Protein AF-A6MZU7-F1 (afdb_monomer)

pLDDT: mean 83.55, std 14.12, range [49.28, 97.44]

Organism: Oryza sativa subsp. indica (NCBI:txid39946)

InterPro domains:
  IPR001806 Small GTPase [PF00071] (2-45)
  IPR001806 Small GTPase [PS51421] (1-77)
  IPR027417 P-loop containing nucleoside triphosphate hydrolase [G3DSA:3.40.50.300] (1-76)
  IPR027417 P-loop containing nucleoside triphosphate hydrolase [SSF52540] (2-57)
  IPR050227 Ras-related protein Rab [PTHR47977] (2-62)

Nearest PDB structures (foldseek):
  6whe-assembly1_A  TM=9.838E-01  e=5.827E-03  Homo sapiens
  4lhv-assembly1_A  TM=9.424E-01  e=8.492E-03  Homo sapiens
  2iez-assembly6_H  TM=9.492E-01  e=3.294E-02  Mus musculus
  2gjs-assembly2_B  TM=9.532E-01  e=1.019E-01  Homo sapiens
  3cbq-assembly1_A  TM=9.828E-01  e=1.185E-01  Homo sapiens

Mean predicted aligned error: 12.77 Å

Sequence (77 aa):
AENRVVSYEAGKALADEIGIPFLETSAKDATNVEKAFMTMAGEIKNRMASQPATNASKPATVQMRGQPVAQQSSCCS

Radius of gyration: 24.79 Å; Cα contacts (8 Å, |Δi|>4): 19; chains: 1; bounding box: 71×34×45 Å

Secondary structure (DSSP, 8-state):
-TT--S-HHHHHHHHHHTT------BTTTTBTHHHHHHHHHHHHHHHHHHS--------------------------

Structure (mmCIF, N/CA/C/O backbone):
data_AF-A6MZU7-F1
#
_entry.id   AF-A6MZU7-F1
#
loop_
_atom_site.group_PDB
_atom_site.id
_atom_site.type_symbol
_atom_site.label_atom_id
_atom_site.label_alt_id
_atom_site.label_comp_id
_atom_site.label_asym_id
_atom_site.label_entity_id
_atom_site.label_seq_id
_atom_site.pdbx_PDB_ins_code
_atom_site.Cartn_x
_atom_site.Cartn_y
_atom_site.Cartn_z
_atom_site.occupancy
_atom_site.B_iso_or_equiv
_atom_site.auth_seq_id
_atom_site.auth_comp_id
_atom_site.auth_asym_id
_atom_site.auth_atom_id
_atom_site.pdbx_PDB_model_num
ATOM 1 N N . ALA A 1 1 ? -16.641 -13.456 -2.817 1.00 59.00 1 ALA A N 1
ATOM 2 C CA . ALA A 1 1 ? -16.266 -13.074 -1.438 1.00 59.00 1 ALA A CA 1
ATOM 3 C C . ALA A 1 1 ? -16.259 -14.263 -0.465 1.00 59.00 1 ALA A C 1
ATOM 5 O O . ALA A 1 1 ? -15.999 -14.061 0.712 1.00 59.00 1 ALA A O 1
ATOM 6 N N . GLU A 1 2 ? -16.499 -15.496 -0.929 1.00 64.06 2 GLU A N 1
ATOM 7 C CA . GLU A 1 2 ? -16.883 -16.609 -0.043 1.00 64.06 2 GLU A CA 1
ATOM 8 C C . GLU A 1 2 ? -15.768 -17.175 0.847 1.00 64.06 2 GLU A C 1
ATOM 10 O O . GLU A 1 2 ? -16.067 -17.821 1.839 1.00 64.06 2 GLU A O 1
ATOM 15 N N . ASN A 1 3 ? -14.498 -16.859 0.571 1.00 86.25 3 ASN A N 1
ATOM 16 C CA . ASN A 1 3 ? -13.358 -17.291 1.395 1.00 86.25 3 ASN A CA 1
ATOM 17 C C . ASN A 1 3 ? -12.757 -16.160 2.242 1.00 86.25 3 ASN A C 1
ATOM 19 O O . ASN A 1 3 ? -11.622 -16.258 2.712 1.00 86.25 3 ASN A O 1
ATOM 23 N N . ARG A 1 4 ? -13.471 -15.042 2.398 1.00 89.88 4 ARG A N 1
ATOM 24 C CA . ARG A 1 4 ? -12.981 -13.917 3.191 1.00 89.88 4 ARG A CA 1
ATOM 25 C C . ARG A 1 4 ? -13.114 -14.239 4.680 1.00 89.88 4 ARG A C 1
ATOM 27 O O . ARG A 1 4 ? -14.206 -14.187 5.229 1.00 89.88 4 ARG A O 1
ATOM 34 N N . VAL A 1 5 ? -11.986 -14.529 5.323 1.00 95.19 5 VAL A N 1
ATOM 35 C CA . VAL A 1 5 ? -11.911 -14.853 6.762 1.00 95.19 5 VAL A CA 1
ATOM 36 C C . VAL A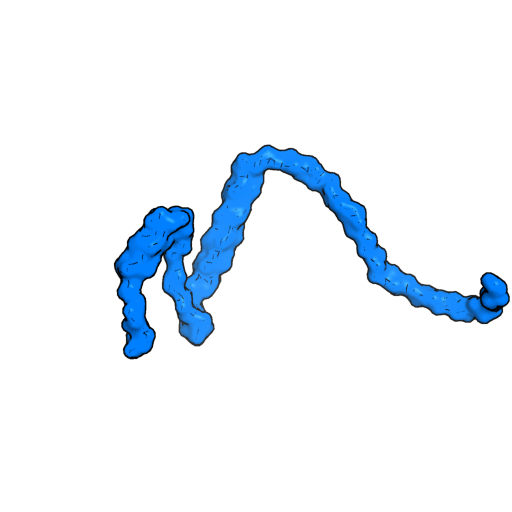 1 5 ? -11.539 -13.658 7.646 1.00 95.19 5 VAL A C 1
ATOM 38 O O . VAL A 1 5 ? -11.696 -13.720 8.859 1.00 95.19 5 VAL A O 1
ATOM 41 N N . VAL A 1 6 ? -11.073 -12.559 7.045 1.00 94.44 6 VAL A N 1
ATOM 42 C CA . VAL A 1 6 ? -10.718 -11.317 7.747 1.00 94.44 6 VAL A CA 1
ATOM 43 C C . VAL A 1 6 ? -11.661 -10.201 7.302 1.00 94.44 6 VAL A C 1
ATOM 45 O O . VAL A 1 6 ? -11.824 -9.950 6.102 1.00 94.44 6 VAL A O 1
ATOM 48 N N . SER A 1 7 ? -12.307 -9.530 8.258 1.00 95.88 7 SER A N 1
ATOM 49 C CA . SER A 1 7 ? -13.135 -8.357 7.962 1.00 95.88 7 SER A CA 1
ATOM 50 C C . SER A 1 7 ? -12.265 -7.153 7.604 1.00 95.88 7 SER A C 1
ATOM 52 O O . SER A 1 7 ? -11.073 -7.109 7.910 1.00 95.88 7 SER A O 1
ATOM 54 N N . TYR A 1 8 ? -12.848 -6.178 6.913 1.00 94.88 8 TYR A N 1
ATOM 55 C CA . TYR A 1 8 ? -12.104 -4.994 6.482 1.00 94.88 8 TYR A CA 1
ATOM 56 C C . TYR A 1 8 ? -11.645 -4.201 7.703 1.00 94.88 8 TYR A C 1
ATOM 58 O O . TYR A 1 8 ? -10.499 -3.775 7.792 1.00 94.88 8 TYR A O 1
ATOM 66 N N . GLU A 1 9 ? -12.543 -4.077 8.674 1.00 96.69 9 GLU A N 1
ATOM 67 C CA . GLU A 1 9 ? -12.359 -3.348 9.918 1.00 96.69 9 GLU A CA 1
ATOM 68 C C . GLU A 1 9 ? -11.230 -3.960 10.745 1.00 96.69 9 GLU A C 1
ATOM 70 O O . GLU A 1 9 ? -10.389 -3.224 11.248 1.00 96.69 9 GLU A O 1
ATOM 75 N N . ALA A 1 10 ? -11.161 -5.293 10.833 1.00 96.75 10 ALA A N 1
ATOM 76 C CA . ALA A 1 10 ? -10.101 -5.980 11.565 1.00 96.75 10 ALA A CA 1
ATOM 77 C C . ALA A 1 10 ? -8.727 -5.765 10.912 1.00 96.75 10 ALA A C 1
ATOM 79 O O . ALA A 1 10 ? -7.761 -5.431 11.596 1.00 96.75 10 ALA A O 1
ATOM 80 N N . GLY A 1 11 ? -8.640 -5.910 9.583 1.00 96.06 11 GLY A N 1
ATOM 81 C CA . GLY A 1 11 ? -7.399 -5.658 8.845 1.00 96.06 11 GLY A CA 1
ATOM 82 C C . GLY A 1 11 ? -6.950 -4.197 8.934 1.00 96.06 11 GLY A C 1
ATOM 83 O O . GLY A 1 11 ? -5.769 -3.921 9.147 1.00 96.06 11 GLY A O 1
ATOM 84 N N . LYS A 1 12 ? -7.900 -3.261 8.835 1.00 97.19 12 LYS A N 1
ATOM 85 C CA . LYS A 1 12 ? -7.638 -1.826 8.938 1.00 97.19 12 LYS A CA 1
ATOM 86 C C . LYS A 1 12 ? -7.196 -1.423 10.346 1.00 97.19 12 LYS A C 1
ATOM 88 O O . LYS A 1 12 ? -6.209 -0.705 10.465 1.00 97.19 12 LYS A O 1
ATOM 93 N N . ALA A 1 13 ? -7.862 -1.924 11.386 1.00 97.44 13 ALA A N 1
ATOM 94 C CA . ALA A 1 13 ? -7.503 -1.649 12.776 1.00 97.44 13 ALA A CA 1
ATOM 95 C C . ALA A 1 13 ? -6.073 -2.103 13.100 1.00 97.44 13 ALA A C 1
ATOM 97 O O . ALA A 1 13 ? -5.314 -1.337 13.684 1.00 97.44 13 ALA A O 1
ATOM 98 N N . LEU A 1 14 ? -5.679 -3.303 12.655 1.00 97.06 14 LEU A N 1
ATOM 99 C CA . LEU A 1 14 ? -4.312 -3.794 12.845 1.00 97.06 14 LEU A CA 1
ATOM 100 C C . LEU A 1 14 ? -3.285 -2.916 12.119 1.00 97.06 14 LEU A C 1
ATOM 102 O O . LEU A 1 14 ? -2.237 -2.603 12.673 1.00 97.06 14 LEU A O 1
ATOM 106 N N . ALA A 1 15 ? -3.575 -2.519 10.879 1.00 96.62 15 ALA A N 1
ATOM 107 C CA . ALA A 1 15 ? -2.683 -1.661 10.109 1.00 96.62 15 ALA A CA 1
ATOM 108 C C . ALA A 1 15 ? -2.510 -0.275 10.755 1.00 96.62 15 ALA A C 1
ATOM 110 O O . ALA A 1 15 ? -1.395 0.244 10.797 1.00 96.62 15 ALA A O 1
ATOM 111 N N . ASP A 1 16 ? -3.591 0.287 11.303 1.00 96.31 16 ASP A N 1
ATOM 112 C CA . ASP A 1 16 ? -3.560 1.546 12.049 1.00 96.31 16 ASP A CA 1
ATOM 113 C C . ASP A 1 16 ? -2.761 1.415 13.356 1.00 96.31 16 ASP A C 1
ATOM 115 O O . ASP A 1 16 ? -1.985 2.312 13.681 1.00 96.31 16 ASP A O 1
ATOM 119 N N . GLU A 1 17 ? -2.879 0.287 14.065 1.00 96.88 17 GLU A N 1
ATOM 120 C CA . GLU A 1 17 ? -2.112 -0.004 15.287 1.00 96.88 17 GLU A CA 1
ATOM 121 C C . GLU A 1 17 ? -0.599 -0.031 15.031 1.00 96.88 17 GLU A C 1
ATOM 123 O O . GLU A 1 17 ? 0.174 0.572 15.776 1.00 96.88 17 GLU A O 1
ATOM 128 N N . ILE A 1 18 ? -0.166 -0.695 13.957 1.00 96.81 18 ILE A N 1
ATOM 129 C CA . ILE A 1 18 ? 1.259 -0.809 13.603 1.00 96.81 18 ILE A CA 1
ATOM 130 C C . ILE A 1 18 ? 1.760 0.358 12.736 1.00 96.81 18 ILE A C 1
ATOM 132 O O . ILE A 1 18 ? 2.939 0.402 12.381 1.00 96.81 18 ILE A O 1
ATOM 136 N N . GLY A 1 19 ? 0.880 1.302 12.394 1.00 93.44 19 GLY A N 1
ATOM 137 C CA . GLY A 1 19 ? 1.213 2.509 11.642 1.00 93.44 19 GLY A CA 1
ATOM 138 C C . GLY A 1 19 ? 1.599 2.260 10.183 1.00 93.44 19 GLY A C 1
ATOM 139 O O . GLY A 1 19 ? 2.438 2.991 9.651 1.00 93.44 19 GLY A O 1
ATOM 140 N N . ILE A 1 20 ? 1.018 1.247 9.528 1.00 94.12 20 ILE A N 1
ATOM 141 C CA . ILE A 1 20 ? 1.226 0.989 8.095 1.00 94.12 20 ILE A CA 1
ATOM 142 C C . ILE A 1 20 ? -0.041 1.270 7.269 1.00 94.12 20 ILE A C 1
ATOM 144 O O . ILE A 1 20 ? -1.161 1.091 7.750 1.00 94.12 20 ILE A O 1
ATOM 148 N N . PRO A 1 21 ? 0.097 1.668 5.994 1.00 92.06 21 PRO A N 1
ATOM 149 C CA . PRO A 1 21 ? -1.038 1.789 5.084 1.00 92.06 21 PRO A CA 1
ATOM 150 C C . PRO A 1 21 ? -1.723 0.439 4.822 1.00 92.06 21 PRO A C 1
ATOM 152 O O . PRO A 1 21 ? -1.077 -0.607 4.768 1.00 92.06 21 PRO A O 1
ATOM 155 N N . PHE A 1 22 ? -3.036 0.473 4.579 1.00 95.75 22 PHE A N 1
ATOM 156 C CA . PHE A 1 22 ? -3.858 -0.707 4.295 1.00 95.75 22 PHE A CA 1
ATOM 157 C C . PHE A 1 22 ? -4.658 -0.532 3.003 1.00 95.75 22 PHE A C 1
ATOM 159 O O . PHE A 1 22 ? -5.256 0.523 2.779 1.00 95.75 22 PHE A O 1
ATOM 166 N N . LEU A 1 23 ? -4.691 -1.574 2.168 1.00 95.75 23 LEU A N 1
ATOM 167 C CA . LEU A 1 23 ? -5.460 -1.610 0.926 1.00 95.75 23 LEU A CA 1
ATOM 168 C C . LEU A 1 23 ? -5.788 -3.059 0.541 1.00 95.75 23 LEU A C 1
ATOM 170 O O . LEU A 1 23 ? -4.892 -3.895 0.458 1.00 95.75 23 LEU A O 1
ATOM 174 N N . GLU A 1 24 ? -7.054 -3.348 0.244 1.00 95.12 24 GLU A N 1
ATOM 175 C CA . GLU A 1 24 ? -7.459 -4.651 -0.296 1.00 95.12 24 GLU A CA 1
ATOM 176 C C . GLU A 1 24 ? -7.313 -4.669 -1.812 1.00 95.12 24 GLU A C 1
ATOM 178 O O . GLU A 1 24 ? -7.807 -3.766 -2.490 1.00 95.12 24 GLU A O 1
ATOM 183 N N . THR A 1 25 ? -6.665 -5.697 -2.355 1.00 95.50 25 THR A N 1
ATOM 184 C CA . THR A 1 25 ? -6.407 -5.819 -3.793 1.00 95.50 25 THR A CA 1
ATOM 185 C C . THR A 1 25 ? -6.858 -7.180 -4.322 1.00 95.50 25 THR A C 1
ATOM 187 O O . THR A 1 25 ? -6.796 -8.190 -3.624 1.00 95.50 25 THR A O 1
ATOM 190 N N . SER A 1 26 ? -7.320 -7.215 -5.574 1.00 95.06 26 SER A N 1
ATOM 191 C CA . SER A 1 26 ? -7.565 -8.457 -6.318 1.00 95.06 26 SER A CA 1
ATOM 192 C C . SER A 1 26 ? -6.741 -8.410 -7.593 1.00 95.06 26 SER A C 1
ATOM 194 O O . SER A 1 26 ? -7.062 -7.656 -8.507 1.00 95.06 26 SER A O 1
ATOM 196 N N . ALA A 1 27 ? -5.683 -9.219 -7.669 1.00 94.69 27 ALA A N 1
ATOM 197 C CA . ALA A 1 27 ? -4.911 -9.366 -8.904 1.00 94.69 27 ALA A CA 1
ATOM 198 C C . ALA A 1 27 ? -5.746 -10.016 -10.018 1.00 94.69 27 ALA A C 1
ATOM 200 O O . ALA A 1 27 ? -5.579 -9.685 -11.188 1.00 94.69 27 ALA A O 1
ATOM 201 N N . LYS A 1 28 ? -6.677 -10.904 -9.646 1.00 94.44 28 LYS A N 1
ATOM 202 C CA . LYS A 1 28 ? -7.579 -11.582 -10.581 1.00 94.44 28 LYS A C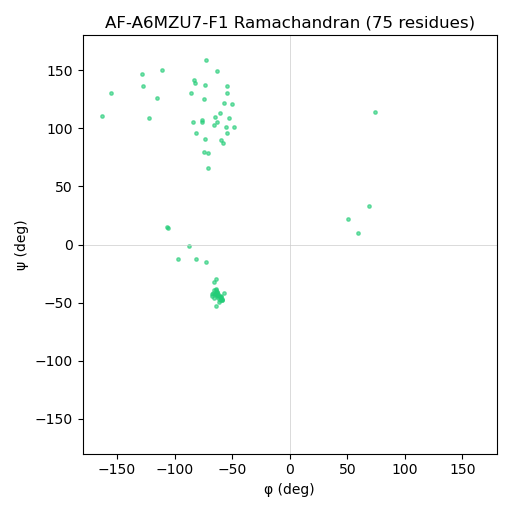A 1
ATOM 203 C C . LYS A 1 28 ? -8.504 -1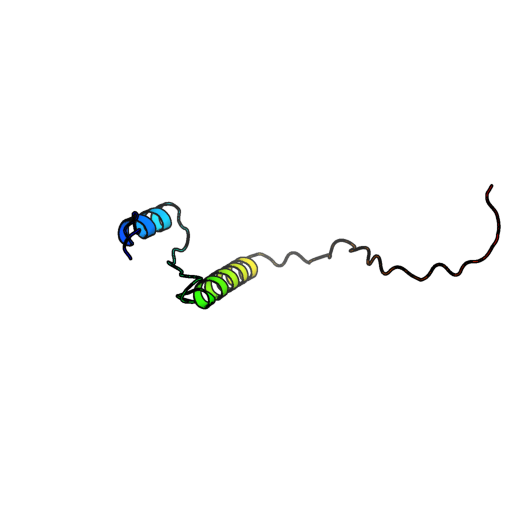0.597 -11.293 1.00 94.44 28 LYS A C 1
ATOM 205 O O . LYS A 1 28 ? -8.667 -10.685 -12.503 1.00 94.44 28 LYS A O 1
ATOM 210 N N . ASP A 1 29 ? -9.071 -9.661 -10.537 1.00 95.12 29 ASP A N 1
ATOM 211 C CA . ASP A 1 29 ? -10.076 -8.713 -11.034 1.00 95.12 29 ASP A CA 1
ATOM 212 C C . ASP A 1 29 ? -9.491 -7.302 -11.224 1.00 95.12 29 ASP A C 1
ATOM 214 O O . ASP A 1 29 ? -10.230 -6.324 -11.307 1.00 95.12 29 ASP A O 1
ATOM 218 N N . ALA A 1 30 ? -8.156 -7.181 -11.209 1.00 94.38 30 ALA A N 1
ATOM 219 C CA . ALA A 1 30 ? -7.400 -5.926 -11.264 1.00 94.38 30 ALA A CA 1
ATOM 220 C C . ALA A 1 30 ? -7.844 -4.844 -10.251 1.00 94.38 30 ALA A C 1
ATOM 222 O O . ALA A 1 30 ? -7.563 -3.656 -10.417 1.00 94.38 30 ALA A O 1
ATOM 223 N N . THR A 1 31 ? -8.514 -5.228 -9.164 1.00 96.31 31 THR A N 1
ATOM 224 C CA . THR A 1 31 ? -9.048 -4.281 -8.182 1.00 96.31 31 THR A CA 1
ATOM 225 C C . THR A 1 31 ? -7.917 -3.726 -7.326 1.00 96.31 31 THR A C 1
ATOM 227 O O . THR A 1 31 ? -7.181 -4.489 -6.698 1.00 96.31 31 THR A O 1
ATOM 230 N N . ASN A 1 32 ? -7.800 -2.395 -7.280 1.00 94.94 32 ASN A N 1
ATOM 231 C CA . ASN A 1 32 ? -6.839 -1.641 -6.465 1.00 94.94 32 ASN A CA 1
ATOM 232 C C . ASN A 1 32 ? -5.349 -1.937 -6.728 1.00 94.94 32 ASN A C 1
AT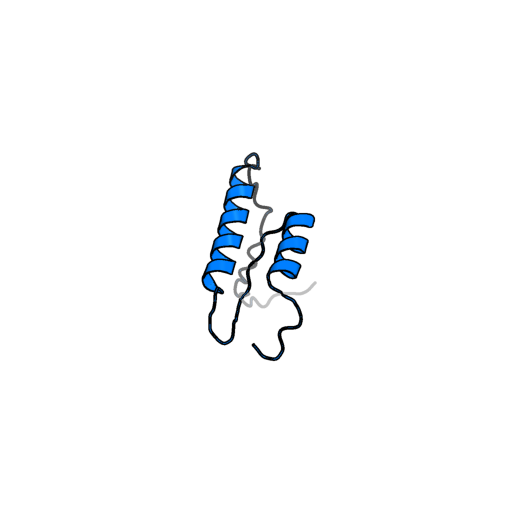OM 234 O O . ASN A 1 32 ? -4.501 -1.449 -5.984 1.00 94.94 32 ASN A O 1
ATOM 238 N N . VAL A 1 33 ? -5.007 -2.676 -7.788 1.00 97.19 33 VAL A N 1
ATOM 239 C CA . VAL A 1 33 ? -3.613 -3.027 -8.107 1.00 97.19 33 VAL A CA 1
ATOM 240 C C . VAL A 1 33 ? -2.801 -1.775 -8.438 1.00 97.19 33 VAL A C 1
ATOM 242 O O . VAL A 1 33 ? -1.788 -1.518 -7.797 1.00 97.19 33 VAL A O 1
ATOM 245 N N . GLU A 1 34 ? -3.273 -0.944 -9.372 1.00 95.62 34 GLU A N 1
ATOM 246 C CA . GLU A 1 34 ? -2.592 0.307 -9.740 1.00 95.62 34 GLU A CA 1
ATOM 247 C C . GLU A 1 34 ? -2.454 1.249 -8.540 1.00 95.62 34 GLU A C 1
ATOM 249 O O . GLU A 1 34 ? -1.373 1.768 -8.262 1.00 95.62 34 GLU A O 1
ATOM 254 N N . LYS A 1 35 ? -3.540 1.408 -7.776 1.00 95.31 35 LYS A N 1
ATOM 255 C CA . LYS A 1 35 ? -3.551 2.227 -6.564 1.00 95.31 35 LYS A CA 1
ATOM 256 C C . LYS A 1 35 ? -2.499 1.758 -5.556 1.00 95.31 35 LYS A C 1
ATOM 258 O O . LYS A 1 35 ? -1.808 2.602 -5.000 1.00 95.31 35 LYS A O 1
ATOM 263 N N . ALA A 1 36 ? -2.327 0.447 -5.363 1.00 95.38 36 ALA A N 1
ATOM 264 C CA . ALA A 1 36 ? -1.314 -0.098 -4.458 1.00 95.38 36 ALA A CA 1
ATOM 265 C C . ALA A 1 36 ? 0.104 0.350 -4.845 1.00 95.38 36 ALA A C 1
ATOM 267 O O . ALA A 1 36 ? 0.853 0.842 -4.000 1.00 95.38 36 ALA A O 1
ATOM 268 N N . PHE A 1 37 ? 0.452 0.241 -6.131 1.00 96.12 37 PHE A N 1
ATOM 269 C CA . PHE A 1 37 ? 1.765 0.658 -6.629 1.00 96.12 37 PHE A CA 1
ATOM 270 C C . PHE A 1 37 ? 1.964 2.173 -6.546 1.00 96.12 37 PHE A C 1
ATOM 272 O O . PHE A 1 37 ? 3.025 2.627 -6.116 1.00 96.12 37 PHE A O 1
ATOM 279 N N . MET A 1 38 ? 0.951 2.960 -6.911 1.00 96.31 38 MET A N 1
ATOM 280 C CA . MET A 1 38 ? 1.039 4.422 -6.877 1.00 96.31 38 MET A CA 1
ATOM 281 C C . MET A 1 38 ? 1.164 4.957 -5.450 1.00 96.31 38 MET A C 1
ATOM 283 O O . MET A 1 38 ? 1.983 5.842 -5.202 1.00 96.31 38 MET A O 1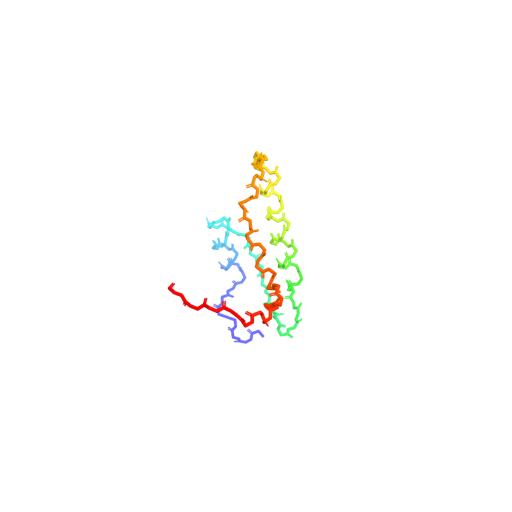
ATOM 287 N N . THR A 1 39 ? 0.409 4.398 -4.499 1.00 93.56 39 THR A N 1
ATOM 288 C CA . THR A 1 39 ? 0.528 4.748 -3.078 1.00 93.56 39 THR A CA 1
ATOM 289 C C . THR A 1 39 ? 1.927 4.429 -2.557 1.00 93.56 39 THR A C 1
ATOM 291 O O . THR A 1 39 ? 2.580 5.317 -2.014 1.00 93.56 39 THR A O 1
ATOM 294 N N . MET A 1 40 ? 2.437 3.219 -2.805 1.00 93.94 40 MET A N 1
ATOM 295 C CA . MET A 1 40 ? 3.775 2.820 -2.359 1.00 93.94 40 MET A CA 1
ATOM 296 C C . MET A 1 40 ? 4.877 3.713 -2.948 1.00 93.94 40 MET A C 1
ATOM 298 O O . MET A 1 40 ? 5.742 4.204 -2.222 1.00 93.94 40 MET A O 1
ATOM 302 N N . ALA A 1 41 ? 4.847 3.965 -4.259 1.00 95.00 41 ALA A N 1
ATOM 303 C CA . ALA A 1 41 ? 5.829 4.824 -4.916 1.00 95.00 41 ALA A CA 1
ATOM 304 C C . ALA A 1 41 ? 5.762 6.274 -4.403 1.00 95.00 41 ALA A C 1
ATOM 306 O O . ALA A 1 41 ? 6.799 6.901 -4.169 1.00 95.00 41 ALA A O 1
ATOM 307 N N . GLY A 1 42 ? 4.549 6.797 -4.195 1.00 92.88 42 GLY A N 1
ATOM 308 C CA . GLY A 1 42 ? 4.323 8.124 -3.627 1.00 92.88 42 GLY A CA 1
ATOM 309 C C . GLY A 1 42 ? 4.889 8.260 -2.214 1.00 92.88 42 GLY A C 1
ATOM 310 O O . GLY A 1 42 ? 5.581 9.234 -1.921 1.00 92.88 42 GLY A O 1
ATOM 311 N N . GLU A 1 43 ? 4.672 7.266 -1.357 1.00 90.56 43 GLU A N 1
ATOM 312 C CA . GLU A 1 43 ? 5.210 7.248 0.006 1.00 90.56 43 GLU A CA 1
ATOM 313 C C . GLU A 1 43 ? 6.737 7.177 0.034 1.00 90.56 43 GLU A C 1
ATOM 315 O O . GLU A 1 43 ? 7.368 7.932 0.777 1.00 90.56 43 GLU A O 1
ATOM 320 N N . ILE A 1 44 ? 7.351 6.342 -0.814 1.00 90.75 44 ILE A N 1
ATOM 321 C CA . ILE A 1 44 ? 8.814 6.285 -0.956 1.00 90.75 44 ILE A CA 1
ATOM 322 C C . ILE A 1 44 ? 9.353 7.653 -1.376 1.00 90.75 44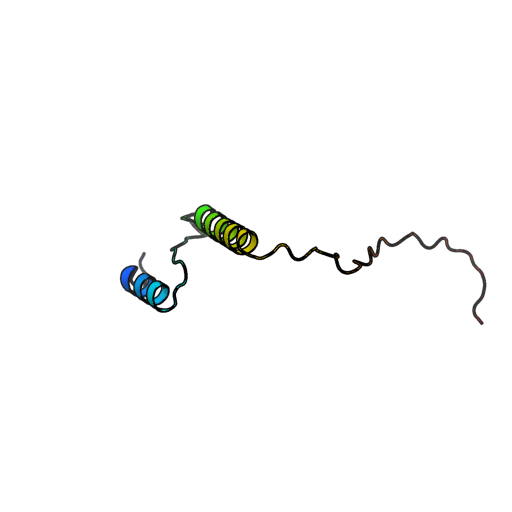 ILE A C 1
ATOM 324 O O . ILE A 1 44 ? 10.288 8.161 -0.758 1.00 90.75 44 ILE A O 1
ATOM 328 N N . LYS A 1 45 ? 8.742 8.283 -2.386 1.00 90.50 45 LYS A N 1
ATOM 329 C CA . LYS A 1 45 ? 9.138 9.617 -2.853 1.00 90.50 45 LYS 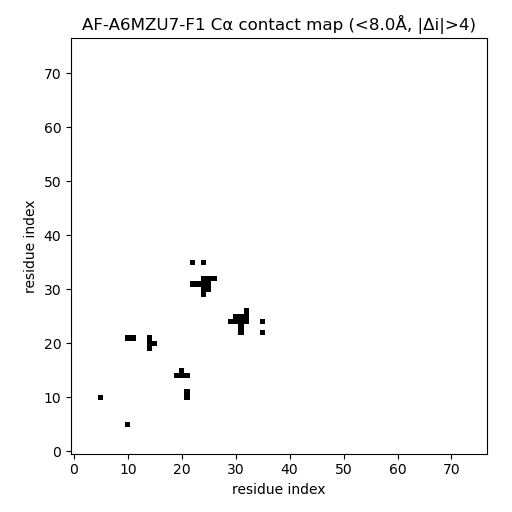A CA 1
ATOM 330 C C . LYS A 1 45 ? 9.039 10.657 -1.736 1.00 90.50 45 LYS A C 1
ATOM 332 O O . LYS A 1 45 ? 9.980 11.423 -1.547 1.00 90.50 45 LYS A O 1
ATOM 337 N N . ASN A 1 46 ? 7.934 10.677 -0.993 1.00 89.56 46 ASN A N 1
ATOM 338 C CA . ASN A 1 46 ? 7.726 11.620 0.107 1.00 89.56 46 ASN A CA 1
ATOM 339 C C . ASN A 1 46 ? 8.749 11.405 1.228 1.00 89.56 46 ASN A C 1
ATOM 341 O O . ASN A 1 46 ? 9.338 12.365 1.727 1.00 89.56 46 ASN A O 1
ATOM 345 N N . ARG A 1 47 ? 9.031 10.143 1.572 1.00 87.56 47 ARG A N 1
ATOM 346 C CA . ARG A 1 47 ? 10.060 9.791 2.552 1.00 87.56 47 ARG A CA 1
ATOM 347 C C . ARG A 1 47 ? 11.446 10.240 2.094 1.00 87.56 47 ARG A C 1
ATOM 349 O O . ARG A 1 47 ? 12.163 10.859 2.875 1.00 87.56 47 ARG A O 1
ATOM 356 N N . MET A 1 48 ? 11.809 9.986 0.839 1.00 86.56 48 MET A N 1
ATOM 357 C CA . MET A 1 48 ? 13.089 10.423 0.274 1.00 86.56 48 MET A CA 1
ATOM 358 C C . MET A 1 48 ? 13.215 11.947 0.217 1.00 86.56 48 MET A C 1
ATOM 360 O O . MET A 1 48 ? 14.285 12.467 0.502 1.00 86.56 48 MET A O 1
ATOM 364 N N . ALA A 1 49 ? 12.136 12.671 -0.095 1.00 83.62 49 ALA A N 1
ATOM 365 C CA . ALA A 1 49 ? 12.139 14.135 -0.101 1.00 83.62 49 ALA A CA 1
ATOM 366 C C . ALA A 1 49 ? 12.392 14.733 1.294 1.00 83.62 49 ALA A C 1
ATOM 368 O O . ALA A 1 49 ? 12.963 15.814 1.404 1.00 83.62 49 ALA A O 1
ATOM 369 N N . SER A 1 50 ? 11.982 14.031 2.356 1.00 81.31 50 SER A N 1
ATOM 370 C CA . SER A 1 50 ? 12.231 14.440 3.744 1.00 81.31 50 SER A CA 1
ATOM 371 C C . SER A 1 50 ? 13.630 14.085 4.263 1.00 81.31 50 SER A C 1
ATOM 373 O O . SER A 1 50 ? 14.033 14.574 5.318 1.00 81.31 50 SER A O 1
ATOM 375 N N . GLN A 1 51 ? 14.384 13.241 3.548 1.00 75.19 51 GLN A N 1
ATOM 376 C CA . GLN A 1 51 ? 15.755 12.908 3.925 1.00 75.19 51 GLN A CA 1
ATOM 377 C C . GLN A 1 51 ? 16.725 13.992 3.433 1.00 75.19 51 GLN A C 1
ATOM 379 O O . GLN A 1 51 ? 16.595 14.456 2.297 1.00 75.19 51 GLN A O 1
ATOM 384 N N . PRO A 1 52 ? 17.729 14.386 4.244 1.00 72.31 52 PRO A N 1
ATOM 385 C CA . PRO A 1 52 ? 18.814 15.231 3.765 1.00 72.31 52 PRO A CA 1
ATOM 386 C C . PRO A 1 52 ? 19.430 14.560 2.543 1.00 72.31 52 PRO A C 1
ATOM 388 O O . PRO A 1 52 ? 19.723 13.365 2.598 1.00 72.31 52 PRO A O 1
ATOM 391 N N . ALA A 1 53 ? 19.606 15.306 1.452 1.00 67.38 53 ALA A N 1
ATOM 392 C CA . ALA A 1 53 ? 20.220 14.780 0.245 1.00 67.38 53 ALA A CA 1
ATOM 393 C C . ALA A 1 53 ? 21.593 14.196 0.601 1.00 67.38 53 ALA A C 1
ATOM 395 O O . ALA A 1 53 ? 22.572 14.921 0.781 1.00 67.38 53 ALA A O 1
ATOM 396 N N . THR A 1 54 ? 21.676 12.872 0.723 1.00 63.59 54 THR A N 1
ATOM 397 C CA . THR A 1 54 ? 22.959 12.191 0.718 1.00 63.59 54 THR A CA 1
ATOM 398 C C . THR A 1 54 ? 23.497 12.446 -0.674 1.00 63.59 54 THR A C 1
ATOM 400 O O . THR A 1 54 ? 22.914 11.951 -1.641 1.00 63.59 54 THR A O 1
ATOM 403 N N . ASN A 1 55 ? 24.536 13.275 -0.790 1.00 61.22 55 ASN A N 1
ATOM 404 C CA . ASN A 1 55 ? 25.306 13.407 -2.017 1.00 61.22 55 ASN A CA 1
ATOM 405 C C . ASN A 1 55 ? 25.640 11.986 -2.459 1.00 61.22 55 ASN A C 1
ATOM 407 O O . ASN A 1 55 ? 26.466 11.321 -1.839 1.00 61.22 55 ASN A O 1
ATOM 411 N N . ALA A 1 56 ? 24.896 11.484 -3.442 1.00 61.59 56 ALA A N 1
ATOM 412 C CA . ALA A 1 56 ? 25.005 10.120 -3.900 1.00 61.59 56 ALA A CA 1
ATOM 413 C C . ALA A 1 56 ? 26.294 10.042 -4.713 1.00 61.59 56 ALA A C 1
ATOM 415 O O . ALA A 1 56 ? 26.279 10.088 -5.943 1.00 61.59 56 ALA A O 1
ATOM 416 N N . SER A 1 57 ? 27.427 9.942 -4.017 1.00 62.88 57 SER A N 1
ATOM 417 C CA . SER A 1 57 ? 28.622 9.291 -4.523 1.00 62.88 57 SER A CA 1
ATOM 418 C C . SER A 1 57 ? 28.175 7.874 -4.850 1.00 62.88 57 SER A C 1
ATOM 420 O O . SER A 1 57 ? 28.169 6.988 -3.997 1.00 62.88 57 SER A O 1
ATOM 422 N N . LYS A 1 58 ? 27.664 7.692 -6.073 1.00 65.81 58 LYS A N 1
ATOM 423 C CA . LYS A 1 58 ? 27.272 6.385 -6.584 1.00 65.81 58 LYS A CA 1
ATOM 424 C C . LYS A 1 58 ? 28.464 5.461 -6.330 1.00 65.81 58 LYS A C 1
ATOM 426 O O . LYS A 1 58 ? 29.555 5.789 -6.806 1.00 65.81 58 LYS A O 1
ATOM 431 N N . PRO A 1 59 ? 28.305 4.360 -5.576 1.00 68.12 59 PRO A N 1
ATOM 432 C CA . PRO A 1 59 ? 29.381 3.393 -5.451 1.00 68.12 59 PRO A CA 1
ATOM 433 C C . PRO A 1 59 ? 29.783 2.980 -6.865 1.00 68.12 59 PRO A C 1
ATOM 435 O O . PRO A 1 59 ? 28.912 2.825 -7.729 1.00 68.12 59 PRO A O 1
ATOM 438 N N . ALA A 1 60 ? 31.092 2.903 -7.114 1.00 71.69 60 ALA A N 1
ATOM 439 C CA . ALA A 1 60 ? 31.654 2.622 -8.428 1.00 71.69 60 ALA A CA 1
ATOM 440 C C . ALA A 1 60 ? 31.044 1.324 -8.971 1.00 71.69 60 ALA A C 1
ATOM 442 O O . ALA A 1 60 ? 31.439 0.219 -8.612 1.00 71.69 60 ALA A O 1
ATOM 443 N N . THR A 1 61 ? 30.009 1.470 -9.795 1.00 77.38 61 THR A N 1
ATOM 444 C CA . THR A 1 61 ? 29.331 0.346 -10.422 1.00 77.38 61 THR A CA 1
ATOM 445 C C . THR A 1 61 ? 30.246 -0.097 -11.543 1.00 77.38 61 THR A C 1
ATOM 447 O O . THR A 1 61 ? 30.387 0.610 -12.542 1.00 77.38 61 THR A O 1
ATOM 450 N N . VAL A 1 62 ? 30.909 -1.236 -11.360 1.00 77.06 62 VAL A N 1
ATOM 451 C CA . VAL A 1 62 ? 31.729 -1.838 -12.409 1.00 77.06 62 VAL A CA 1
ATOM 452 C C . VAL A 1 62 ? 30.783 -2.258 -13.528 1.00 77.06 62 VAL A C 1
ATOM 454 O O . VAL A 1 62 ? 30.059 -3.246 -13.420 1.00 77.06 62 VAL A O 1
ATOM 457 N N . GLN A 1 63 ? 30.742 -1.470 -14.600 1.00 76.12 63 GLN A N 1
ATOM 458 C CA . GLN A 1 63 ? 30.014 -1.834 -15.808 1.00 76.12 63 GLN A CA 1
ATOM 459 C C . GLN A 1 63 ? 30.810 -2.930 -16.514 1.00 76.12 63 GLN A C 1
ATOM 461 O O . GLN A 1 63 ? 31.685 -2.650 -17.330 1.00 76.12 63 GLN A O 1
ATOM 466 N N . MET A 1 64 ? 30.510 -4.186 -16.181 1.00 72.62 64 MET A N 1
ATOM 467 C CA . MET A 1 64 ? 31.037 -5.376 -16.853 1.00 72.62 64 MET A CA 1
ATOM 468 C C . MET A 1 64 ? 30.413 -5.490 -18.251 1.00 72.62 64 MET A C 1
ATOM 470 O O . MET A 1 64 ? 29.617 -6.381 -18.539 1.00 72.62 64 MET A O 1
ATOM 474 N N . ARG A 1 65 ? 30.726 -4.540 -19.133 1.00 76.81 65 ARG A N 1
ATOM 475 C CA . ARG A 1 65 ? 30.408 -4.637 -20.553 1.00 76.81 65 ARG A CA 1
ATOM 476 C C . ARG A 1 65 ? 31.506 -5.495 -21.165 1.00 76.81 65 ARG A C 1
ATOM 478 O O . ARG A 1 65 ? 32.595 -4.996 -21.425 1.00 76.81 65 ARG A O 1
ATOM 485 N N . GLY A 1 66 ? 31.238 -6.795 -21.299 1.00 67.19 66 GLY A N 1
ATOM 486 C CA . GLY A 1 66 ? 32.180 -7.743 -21.890 1.00 67.19 66 GLY A CA 1
ATOM 487 C C . GLY A 1 66 ? 32.642 -7.237 -23.253 1.00 67.19 66 GLY A C 1
ATOM 488 O O . GLY A 1 66 ? 31.853 -7.176 -24.195 1.00 67.19 66 GLY A O 1
ATOM 489 N N . GLN A 1 67 ? 33.901 -6.815 -23.342 1.00 72.38 67 GLN A N 1
ATOM 490 C CA . GLN A 1 67 ? 34.542 -6.578 -24.626 1.00 72.38 67 GLN A CA 1
ATOM 491 C C . GLN A 1 67 ? 34.852 -7.946 -25.246 1.00 72.38 67 GLN A C 1
ATOM 493 O O . GLN A 1 67 ? 35.300 -8.840 -24.521 1.00 72.38 67 GLN A O 1
ATOM 498 N N . PRO A 1 68 ? 34.609 -8.147 -26.554 1.00 69.50 68 PRO A N 1
ATOM 499 C CA . PRO A 1 68 ? 35.035 -9.363 -27.228 1.00 69.50 68 PRO A CA 1
ATOM 500 C C . PRO A 1 68 ? 36.548 -9.5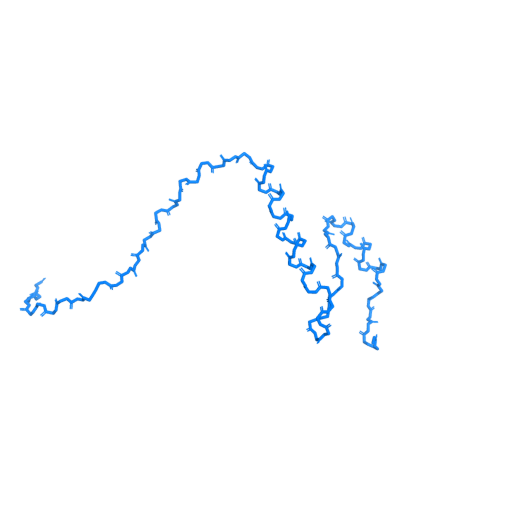01 -27.052 1.00 69.50 68 PRO A C 1
ATOM 502 O O . PRO A 1 68 ? 37.298 -8.600 -27.428 1.00 69.50 68 PRO A O 1
ATOM 505 N N . VAL A 1 69 ? 36.993 -10.608 -26.457 1.00 66.06 69 VAL A N 1
ATOM 506 C CA . VAL A 1 69 ? 38.415 -10.944 -26.390 1.00 66.06 69 VAL A CA 1
ATOM 507 C C . VAL A 1 69 ? 38.877 -11.141 -27.828 1.00 66.06 69 VAL A C 1
ATOM 509 O O . VAL A 1 69 ? 38.533 -12.135 -28.466 1.00 66.06 69 VAL A O 1
ATOM 512 N N . ALA A 1 70 ? 39.617 -10.171 -28.367 1.00 67.62 70 ALA A N 1
ATOM 513 C CA . ALA A 1 70 ? 40.354 -10.382 -29.599 1.00 67.62 70 ALA A CA 1
ATOM 514 C C . ALA A 1 70 ? 41.336 -11.521 -29.322 1.00 67.62 70 ALA A C 1
ATOM 516 O O . ALA A 1 70 ? 42.225 -11.401 -28.480 1.00 67.62 70 ALA A O 1
ATOM 517 N N . GLN A 1 71 ? 41.109 -12.651 -29.982 1.00 61.88 71 GLN A N 1
ATOM 518 C CA . GLN A 1 71 ? 41.872 -13.874 -29.806 1.00 61.88 71 GLN A CA 1
ATOM 519 C C . GLN A 1 71 ? 43.266 -13.680 -30.409 1.00 61.88 71 GLN A C 1
ATOM 521 O O . GLN A 1 71 ? 43.540 -14.079 -31.535 1.00 61.88 71 GLN A O 1
ATOM 526 N N . GLN A 1 72 ? 44.144 -13.002 -29.673 1.00 59.12 72 GLN A N 1
ATOM 527 C CA . GLN A 1 72 ? 45.566 -12.987 -29.967 1.00 59.12 72 GLN A CA 1
ATOM 528 C C . GLN A 1 72 ? 46.172 -14.227 -29.326 1.00 59.12 72 GLN A C 1
ATOM 530 O O . GLN A 1 72 ? 46.31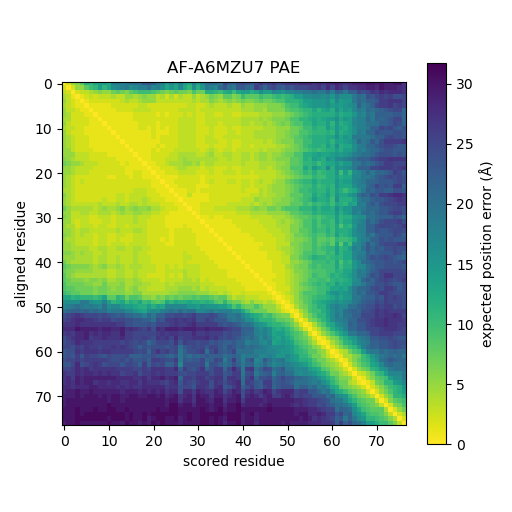6 -14.343 -28.112 1.00 59.12 72 GLN A O 1
ATOM 535 N N . SER A 1 73 ? 46.477 -15.189 -30.187 1.00 65.88 73 SER A N 1
ATOM 536 C CA . SER A 1 73 ? 47.279 -16.364 -29.892 1.00 65.88 73 SER A CA 1
ATOM 537 C C . SER A 1 73 ? 48.674 -15.942 -29.422 1.00 65.88 73 SER A C 1
ATOM 539 O O . SER A 1 73 ? 49.566 -15.781 -30.252 1.00 65.88 73 SER A O 1
ATOM 541 N N . SER A 1 74 ? 48.885 -15.737 -28.121 1.00 63.22 74 SER A N 1
ATOM 542 C CA . SER A 1 74 ? 50.244 -15.725 -27.573 1.00 63.22 74 SER A CA 1
ATOM 543 C C . SER A 1 74 ? 50.298 -15.881 -26.049 1.00 63.22 74 SER A C 1
ATOM 545 O O . SER A 1 74 ? 49.979 -14.960 -25.307 1.00 63.22 74 SER A O 1
ATOM 547 N N . CYS A 1 75 ? 50.806 -17.053 -25.658 1.00 56.59 75 CYS A N 1
ATOM 548 C CA . CYS A 1 75 ? 51.680 -17.331 -24.515 1.00 56.59 75 CYS A CA 1
ATOM 549 C C . CYS A 1 75 ? 51.115 -17.324 -23.078 1.00 56.59 75 CYS A C 1
ATOM 551 O O . CYS A 1 75 ? 50.796 -16.291 -22.497 1.00 56.59 75 CYS A O 1
ATOM 553 N N . CYS A 1 76 ? 51.128 -18.522 -22.481 1.00 59.25 76 CYS A N 1
ATOM 554 C CA . CYS A 1 76 ? 51.190 -18.761 -21.041 1.00 59.25 76 CYS A CA 1
ATOM 555 C C . CYS A 1 76 ? 52.650 -18.691 -20.563 1.00 59.25 76 CYS A C 1
ATOM 557 O O . CYS A 1 76 ? 53.538 -19.236 -21.223 1.00 59.25 76 CYS A O 1
ATOM 559 N N . SER A 1 77 ? 52.891 -18.121 -19.383 1.00 49.28 77 SER A N 1
ATOM 560 C CA . SER A 1 77 ? 54.020 -18.453 -18.500 1.00 49.28 77 SER A CA 1
ATOM 561 C C . SER A 1 77 ? 53.590 -18.244 -17.057 1.00 49.28 77 SER A C 1
ATOM 563 O O . SER A 1 77 ? 52.934 -17.209 -16.806 1.00 49.28 77 SER A O 1
#

Solvent-accessible surface area (backbone atoms only — not comparable to full-atom values): 5284 Å² total; per-residue (Å²): 120,95,83,68,87,71,55,70,66,61,57,45,51,53,24,60,73,74,71,46,91,77,83,82,66,34,83,90,75,59,37,50,49,68,56,52,54,51,51,53,54,50,50,52,50,54,54,55,70,73,43,79,82,69,79,74,75,68,72,86,73,79,78,83,71,82,70,83,78,77,85,72,92,73,84,90,132

Foldseek 3Di:
DVPDPDDPCRQVVVCVVVVHDDDDADPPVRRCVVVVVVVVVVVVVVVVVPDDPPPCPPPPDPPPPPDPPPPDPDDDD